Protein AF-A0AAJ3PSE5-F1 (afdb_monomer_lite)

pLDDT: mean 90.43, std 9.63, range [42.06, 98.31]

Sequence (95 aa):
MSKDEWLRFKEATPVRVQWDPERDLQLQPQTHRAVQIGLGEQAVALYVGQWIKHITDITSEARDIHALVLQGKLDVAQSKLPLERPYCLEDISLK

Radius of gyration: 18.54 Å; chains: 1; bounding box: 47×37×37 Å

Structure (mmCIF, N/CA/C/O backbone):
data_AF-A0AAJ3PSE5-F1
#
_entry.id   AF-A0AAJ3PSE5-F1
#
loop_
_atom_site.group_PDB
_atom_site.id
_atom_site.type_symbol
_atom_site.label_atom_id
_atom_site.label_alt_id
_atom_site.label_comp_id
_atom_site.label_asym_id
_atom_site.label_entity_id
_atom_site.label_seq_id
_atom_site.pdbx_PDB_ins_code
_atom_site.Cartn_x
_atom_site.Cartn_y
_atom_site.Cartn_z
_atom_site.occupancy
_atom_site.B_iso_or_equiv
_atom_site.auth_seq_id
_atom_site.auth_comp_id
_atom_site.auth_asym_id
_atom_site.auth_atom_id
_atom_site.pdbx_PDB_model_num
ATOM 1 N N . MET A 1 1 ? 28.556 11.637 -2.723 1.00 70.06 1 MET A N 1
ATOM 2 C CA . MET A 1 1 ? 28.001 11.428 -4.071 1.00 70.06 1 MET A CA 1
ATOM 3 C C . MET A 1 1 ? 27.617 12.785 -4.626 1.00 70.06 1 MET A C 1
ATOM 5 O O . MET A 1 1 ? 26.938 13.536 -3.931 1.00 70.06 1 MET A O 1
ATOM 9 N N . SER A 1 2 ? 28.119 13.139 -5.802 1.00 92.31 2 SER A N 1
ATOM 10 C CA . SER A 1 2 ? 27.740 14.375 -6.486 1.00 92.31 2 SER A CA 1
ATOM 11 C C . SER A 1 2 ? 26.305 14.280 -7.024 1.00 92.31 2 SER A C 1
ATOM 13 O O . SER A 1 2 ? 25.723 13.195 -7.102 1.00 92.31 2 SER A O 1
ATOM 15 N N . LYS A 1 3 ? 25.715 15.418 -7.405 1.00 90.19 3 LYS A N 1
ATOM 16 C CA . LYS A 1 3 ? 24.378 15.456 -8.020 1.00 90.19 3 LYS A CA 1
ATOM 17 C C . LYS A 1 3 ? 24.301 14.581 -9.280 1.00 90.19 3 LYS A C 1
ATOM 19 O O . LYS A 1 3 ? 23.305 13.890 -9.475 1.00 90.19 3 LYS A O 1
ATOM 24 N N . ASP A 1 4 ? 25.351 14.577 -10.094 1.00 92.44 4 ASP A N 1
ATOM 25 C CA . ASP A 1 4 ? 25.384 13.832 -11.356 1.00 92.44 4 ASP A CA 1
ATOM 26 C C . ASP A 1 4 ? 25.556 12.329 -11.129 1.00 92.44 4 ASP A C 1
ATOM 28 O O . ASP A 1 4 ? 24.904 11.520 -11.787 1.00 92.44 4 ASP A O 1
ATOM 32 N N . GLU A 1 5 ? 26.373 11.939 -10.146 1.00 90.31 5 GLU A N 1
ATOM 33 C CA . GLU A 1 5 ? 26.468 10.544 -9.701 1.00 90.31 5 GLU A CA 1
ATOM 34 C C . GLU A 1 5 ? 25.124 10.045 -9.154 1.00 90.31 5 GLU A C 1
ATOM 36 O O . GLU A 1 5 ? 24.710 8.929 -9.469 1.00 90.31 5 GLU A O 1
ATOM 41 N N . TRP A 1 6 ? 24.402 10.888 -8.403 1.00 86.50 6 TRP A N 1
ATOM 42 C CA . TRP A 1 6 ? 23.056 10.569 -7.928 1.00 86.50 6 TRP A CA 1
ATOM 43 C C . TRP A 1 6 ? 22.067 10.380 -9.067 1.00 86.50 6 TRP A C 1
ATOM 45 O O . TRP A 1 6 ? 21.327 9.402 -9.051 1.00 86.50 6 TRP A O 1
ATOM 55 N N . LEU A 1 7 ? 22.055 11.273 -10.058 1.00 85.88 7 LEU A N 1
ATOM 56 C CA . LEU A 1 7 ? 21.155 11.168 -11.208 1.00 85.88 7 LEU A CA 1
ATOM 57 C C . LEU A 1 7 ? 21.424 9.900 -12.023 1.00 85.88 7 LEU A C 1
ATOM 59 O O . LEU A 1 7 ? 20.480 9.171 -12.315 1.00 85.88 7 LEU A O 1
ATOM 63 N N . ARG A 1 8 ? 22.694 9.575 -12.293 1.00 87.94 8 ARG A N 1
ATOM 64 C CA . ARG A 1 8 ? 23.067 8.345 -13.013 1.00 87.94 8 ARG A CA 1
ATOM 65 C C . ARG A 1 8 ? 22.680 7.088 -12.250 1.00 87.94 8 ARG A C 1
ATOM 67 O O . ARG A 1 8 ? 22.068 6.190 -12.819 1.00 87.94 8 ARG A O 1
ATOM 74 N N . PHE A 1 9 ? 22.986 7.032 -10.952 1.00 86.06 9 PHE A N 1
ATOM 75 C CA . PHE A 1 9 ? 22.527 5.934 -10.100 1.00 86.06 9 PHE A CA 1
ATOM 76 C C . PHE A 1 9 ? 20.998 5.865 -10.084 1.00 86.06 9 PHE A C 1
ATOM 78 O O . PHE A 1 9 ? 20.409 4.779 -10.064 1.00 86.06 9 PHE A O 1
ATOM 85 N N . LYS A 1 10 ? 20.347 7.038 -10.127 1.00 83.12 10 LYS A N 1
ATOM 86 C CA . LYS A 1 10 ? 18.900 7.120 -10.090 1.00 83.12 10 LYS A CA 1
ATOM 87 C C . LYS A 1 10 ? 18.278 6.491 -11.338 1.00 83.12 10 LYS A C 1
ATOM 89 O O . LYS A 1 10 ? 17.343 5.705 -11.216 1.00 83.12 10 LYS A O 1
ATOM 94 N N . GLU A 1 11 ? 18.796 6.840 -12.504 1.00 84.12 11 GLU A N 1
ATOM 95 C CA . GLU A 1 11 ? 18.350 6.332 -13.803 1.00 84.12 11 GLU A CA 1
ATOM 96 C C . GLU A 1 11 ? 18.676 4.845 -13.982 1.00 84.12 11 GLU A C 1
ATOM 98 O O . GLU A 1 11 ? 17.858 4.101 -14.514 1.00 84.12 11 GLU A O 1
ATOM 103 N N . ALA A 1 12 ? 19.825 4.389 -13.475 1.00 86.44 12 ALA A N 1
ATOM 104 C CA . ALA A 1 12 ? 20.260 2.997 -13.594 1.00 86.44 12 ALA A CA 1
ATOM 105 C C . ALA A 1 12 ? 19.452 2.005 -12.739 1.00 86.44 12 ALA A C 1
ATOM 107 O O . ALA A 1 12 ? 19.529 0.798 -12.959 1.00 86.44 12 ALA A O 1
ATOM 108 N N . THR A 1 13 ? 18.693 2.488 -11.753 1.00 87.06 13 THR A N 1
ATOM 109 C CA . THR A 1 13 ? 17.950 1.626 -10.831 1.00 87.06 13 THR A CA 1
ATOM 110 C C . THR A 1 13 ? 16.441 1.766 -11.091 1.00 87.06 13 THR A C 1
ATOM 112 O O . THR A 1 13 ? 15.884 2.837 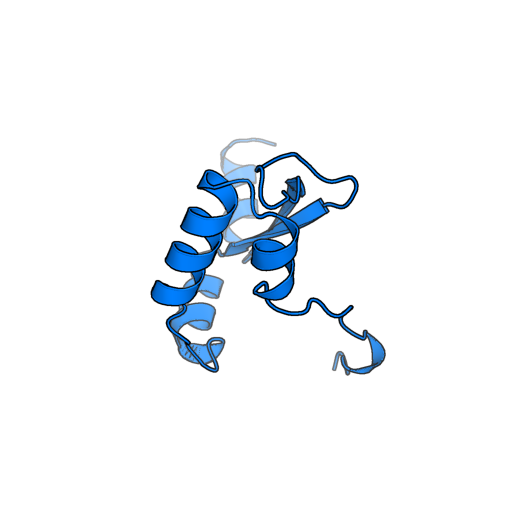-10.825 1.00 87.06 13 THR A O 1
ATOM 115 N N . PRO A 1 14 ? 15.739 0.713 -11.552 1.00 85.56 14 PRO A N 1
ATOM 116 C CA . PRO A 1 14 ? 14.348 0.819 -12.005 1.00 85.56 14 PRO A CA 1
ATOM 117 C C . PRO A 1 14 ? 13.330 0.954 -10.866 1.00 85.56 14 PRO A C 1
ATOM 119 O O . PRO A 1 14 ? 12.198 1.362 -11.110 1.00 85.56 14 PRO A O 1
ATOM 122 N N . VAL A 1 15 ? 13.715 0.628 -9.628 1.00 90.56 15 VAL A N 1
ATOM 123 C CA . VAL A 1 15 ? 12.850 0.721 -8.442 1.00 90.56 15 VAL A CA 1
ATOM 124 C C . VAL A 1 15 ? 13.585 1.341 -7.252 1.00 90.56 15 VAL A C 1
ATOM 126 O O . VAL A 1 15 ? 14.814 1.307 -7.169 1.00 90.56 15 VAL A O 1
ATOM 129 N N . ARG A 1 16 ? 12.850 1.932 -6.312 1.00 90.19 16 ARG A N 1
ATOM 130 C CA . ARG A 1 16 ? 13.356 2.370 -5.002 1.00 90.19 16 ARG A CA 1
ATOM 131 C C . ARG A 1 16 ? 12.565 1.706 -3.906 1.00 90.19 16 ARG A C 1
ATOM 133 O O . ARG A 1 16 ? 11.349 1.675 -3.991 1.00 90.19 16 ARG A O 1
ATOM 140 N N . VAL A 1 17 ? 13.261 1.239 -2.881 1.00 92.56 17 VAL A N 1
ATOM 141 C CA . VAL A 1 17 ? 12.658 0.577 -1.728 1.00 92.56 17 VAL A CA 1
ATOM 142 C C . VAL A 1 17 ? 12.876 1.460 -0.509 1.00 92.56 17 VAL A C 1
ATOM 144 O O . VAL A 1 17 ? 14.008 1.852 -0.226 1.00 92.56 17 VAL A O 1
ATOM 147 N N . GLN A 1 18 ? 11.792 1.785 0.184 1.00 93.62 18 GLN A N 1
ATOM 148 C CA . GLN A 1 18 ? 11.795 2.519 1.446 1.00 93.62 18 GLN A CA 1
ATOM 149 C C . GLN A 1 18 ? 10.946 1.765 2.471 1.00 93.62 18 GLN A C 1
ATOM 151 O O . GLN A 1 18 ? 10.033 1.028 2.102 1.00 93.62 18 GLN A O 1
ATOM 156 N N . TRP A 1 19 ? 11.271 1.933 3.751 1.00 94.56 19 TRP A N 1
ATOM 157 C CA . TRP A 1 19 ? 10.507 1.363 4.857 1.00 94.56 19 TRP A CA 1
ATOM 158 C C . TRP A 1 19 ? 9.703 2.468 5.528 1.00 94.56 19 TRP A C 1
ATOM 160 O O . TRP A 1 19 ? 10.275 3.295 6.240 1.00 94.56 19 TRP A O 1
ATOM 170 N N . ASP A 1 20 ? 8.391 2.447 5.327 1.00 94.62 20 ASP A N 1
ATOM 171 C CA . ASP A 1 20 ? 7.464 3.412 5.913 1.00 94.62 20 ASP A CA 1
ATOM 172 C C . ASP A 1 20 ? 6.752 2.813 7.140 1.00 94.62 20 ASP A C 1
ATOM 174 O O . ASP A 1 20 ? 6.650 1.587 7.279 1.00 94.62 20 ASP A O 1
ATOM 178 N N . PRO A 1 21 ? 6.265 3.643 8.081 1.00 94.56 21 PRO A N 1
ATOM 179 C CA . PRO A 1 21 ? 5.389 3.168 9.143 1.00 94.56 21 PRO A CA 1
ATOM 180 C C . PRO A 1 21 ? 4.086 2.626 8.550 1.00 94.56 21 PRO A C 1
ATOM 182 O O . PRO A 1 21 ? 3.383 3.356 7.853 1.00 94.56 21 PRO A O 1
ATOM 185 N N . GLU A 1 22 ? 3.747 1.383 8.884 1.00 94.00 22 GLU A N 1
ATOM 186 C CA . GLU A 1 22 ? 2.387 0.877 8.688 1.00 94.00 22 GLU A CA 1
ATOM 187 C C . GLU A 1 22 ? 1.440 1.573 9.677 1.00 94.00 22 GLU A C 1
ATOM 189 O O . GLU A 1 22 ? 1.892 2.028 10.735 1.00 94.00 22 GLU A O 1
ATOM 194 N N . ARG A 1 23 ? 0.152 1.709 9.351 1.00 94.25 23 ARG A N 1
ATOM 195 C CA . ARG A 1 23 ? -0.815 2.439 10.179 1.00 94.25 23 ARG A CA 1
ATOM 196 C C . ARG A 1 23 ? -2.104 1.657 10.388 1.00 94.25 23 ARG A C 1
ATOM 198 O O . ARG A 1 23 ? -2.599 1.004 9.483 1.00 94.25 23 ARG A O 1
ATOM 205 N N . ASP A 1 24 ? -2.680 1.776 11.580 1.00 94.00 24 ASP A N 1
ATOM 206 C CA . ASP A 1 24 ? -3.997 1.197 11.863 1.00 94.00 24 ASP A CA 1
ATOM 207 C C . ASP A 1 24 ? -5.162 2.066 11.354 1.00 94.00 24 ASP A C 1
ATOM 209 O O . ASP A 1 24 ? -4.988 3.135 10.763 1.00 94.00 24 ASP A O 1
ATOM 213 N N . LEU A 1 25 ? -6.387 1.612 11.639 1.00 95.00 25 LEU A N 1
ATOM 214 C CA . LEU A 1 25 ? -7.644 2.307 11.354 1.00 95.00 25 LEU A CA 1
ATOM 215 C C . LEU A 1 25 ? -7.746 3.712 11.983 1.00 95.00 25 LEU A C 1
ATOM 217 O O . LEU A 1 25 ? -8.597 4.495 11.569 1.00 95.00 25 LEU A O 1
ATOM 221 N N . GLN A 1 26 ? -6.921 4.041 12.982 1.00 94.19 26 GLN A N 1
ATOM 222 C CA . GLN A 1 26 ? -6.833 5.369 13.605 1.00 94.19 26 GLN A CA 1
ATOM 223 C C . GLN A 1 26 ? -5.604 6.151 13.117 1.00 94.19 26 GLN A C 1
ATOM 225 O O . GLN A 1 26 ? -5.250 7.191 13.683 1.00 94.19 26 GLN A O 1
ATOM 230 N N . LEU A 1 27 ? -4.956 5.660 12.059 1.00 93.50 27 LEU A N 1
ATOM 231 C CA . LEU A 1 27 ? -3.744 6.195 11.458 1.00 93.50 27 LEU A CA 1
ATOM 232 C C . LEU A 1 27 ? -2.541 6.226 12.414 1.00 93.50 27 LEU A C 1
ATOM 234 O O . LEU A 1 27 ? -1.591 6.980 12.173 1.00 93.50 27 LEU A O 1
ATOM 238 N N . GLN A 1 28 ? -2.543 5.416 13.477 1.00 95.62 28 GLN A N 1
ATOM 239 C CA . GLN A 1 28 ? -1.419 5.321 14.406 1.00 95.62 28 GLN A CA 1
ATOM 240 C C . GLN A 1 28 ? -0.342 4.380 13.856 1.00 95.62 28 GLN A C 1
ATOM 242 O O . GLN A 1 28 ? -0.673 3.321 13.316 1.00 95.62 28 GLN A O 1
ATOM 247 N N . PRO A 1 29 ? 0.948 4.746 13.975 1.00 96.19 29 PRO A N 1
ATOM 248 C CA . PRO A 1 29 ? 2.036 3.932 13.455 1.00 96.19 29 PRO A CA 1
ATOM 249 C C . PRO A 1 29 ? 2.140 2.591 14.194 1.00 96.19 29 PRO A C 1
ATOM 251 O O . PRO A 1 29 ? 2.115 2.544 15.422 1.00 96.19 29 PRO A O 1
ATOM 254 N N . GLN A 1 30 ? 2.331 1.515 13.438 1.00 94.62 30 GLN A N 1
ATOM 255 C CA . GLN A 1 30 ? 2.519 0.163 13.950 1.00 94.62 30 GLN A CA 1
ATOM 256 C C . GLN A 1 30 ? 4.003 -0.162 14.196 1.00 94.62 30 GLN A C 1
ATOM 258 O O . GLN A 1 30 ? 4.925 0.543 13.762 1.00 94.62 30 GLN A O 1
ATOM 263 N N . THR A 1 31 ? 4.249 -1.255 14.925 1.00 94.50 31 THR A N 1
ATOM 264 C CA . THR A 1 31 ? 5.606 -1.758 15.205 1.00 94.50 31 THR A CA 1
ATOM 265 C C . THR A 1 31 ? 6.276 -2.333 13.960 1.00 94.50 31 THR A C 1
ATOM 267 O O . THR A 1 31 ? 7.476 -2.138 13.764 1.00 94.50 31 THR A O 1
ATOM 270 N N . HIS A 1 32 ? 5.503 -3.003 13.106 1.00 91.50 32 HIS A N 1
ATOM 271 C CA . HIS A 1 32 ? 5.954 -3.460 11.799 1.00 91.50 32 HIS A CA 1
ATOM 272 C C . HIS A 1 32 ? 5.975 -2.302 10.787 1.00 91.50 32 HIS A C 1
ATOM 274 O O . HIS A 1 32 ? 5.494 -1.194 11.044 1.00 91.50 32 HIS A O 1
ATOM 280 N N . ARG A 1 33 ? 6.640 -2.527 9.654 1.00 93.69 33 ARG A N 1
ATOM 281 C CA . ARG A 1 33 ? 6.882 -1.516 8.619 1.00 93.69 33 ARG A CA 1
ATOM 282 C C . ARG A 1 33 ? 6.308 -1.993 7.295 1.00 93.69 33 ARG A C 1
ATOM 284 O O . ARG A 1 33 ? 6.404 -3.177 6.981 1.00 93.69 33 ARG A O 1
ATOM 291 N N . ALA A 1 34 ? 5.794 -1.051 6.519 1.00 93.00 34 ALA A N 1
ATOM 292 C CA . ALA A 1 34 ? 5.400 -1.269 5.141 1.00 93.00 34 ALA A CA 1
ATOM 293 C C . ALA A 1 34 ? 6.603 -1.057 4.216 1.00 93.00 34 ALA A C 1
ATOM 295 O O . ALA A 1 34 ? 7.435 -0.173 4.445 1.00 93.00 34 ALA A O 1
ATOM 296 N N . VAL A 1 35 ? 6.684 -1.847 3.147 1.00 92.38 35 VAL A N 1
ATOM 297 C CA . VAL A 1 35 ? 7.615 -1.575 2.050 1.00 92.38 35 VAL A CA 1
ATOM 298 C C . VAL A 1 35 ? 6.944 -0.619 1.073 1.00 92.38 35 VAL A C 1
ATOM 300 O O . VAL A 1 35 ? 5.943 -0.965 0.450 1.00 92.38 35 VAL A O 1
ATOM 303 N N . GLN A 1 36 ? 7.531 0.556 0.877 1.00 93.19 36 GLN A N 1
ATOM 304 C CA . GLN A 1 36 ? 7.151 1.458 -0.199 1.00 93.19 36 GLN A CA 1
ATOM 305 C C . GLN A 1 36 ? 8.085 1.250 -1.395 1.00 93.19 36 GLN A C 1
ATOM 307 O O . GLN A 1 36 ? 9.303 1.421 -1.286 1.00 93.19 36 GLN A O 1
ATOM 312 N N . ILE A 1 37 ? 7.508 0.904 -2.550 1.00 92.88 37 ILE A N 1
ATOM 313 C CA . ILE A 1 37 ? 8.248 0.712 -3.802 1.00 92.88 37 ILE A CA 1
ATOM 314 C C . ILE A 1 37 ? 7.952 1.869 -4.758 1.00 92.88 37 ILE A C 1
ATOM 316 O O . ILE A 1 37 ? 6.868 1.960 -5.329 1.00 92.88 37 ILE A O 1
ATOM 320 N N . GLY A 1 38 ? 8.929 2.750 -4.960 1.00 92.12 38 GLY A N 1
ATOM 321 C CA . GLY A 1 38 ? 8.882 3.763 -6.012 1.00 92.12 38 GLY A CA 1
ATOM 322 C C . GLY A 1 38 ? 9.284 3.159 -7.356 1.00 92.12 38 GLY A C 1
ATOM 323 O O . GLY A 1 38 ? 10.354 2.560 -7.457 1.00 92.12 38 GLY A O 1
ATOM 324 N N . LEU A 1 39 ? 8.458 3.326 -8.389 1.00 92.44 39 LEU A N 1
ATOM 325 C CA . LEU A 1 39 ? 8.737 2.829 -9.739 1.00 92.44 39 LEU A CA 1
ATOM 326 C C . LEU A 1 39 ? 9.386 3.925 -10.594 1.00 92.44 39 LEU A C 1
ATOM 328 O O . LEU A 1 39 ? 8.865 5.033 -10.701 1.00 92.44 39 LEU A O 1
ATOM 332 N N . GLY A 1 40 ? 10.532 3.614 -11.198 1.00 88.75 40 GLY A N 1
ATOM 333 C CA . GLY A 1 40 ? 11.162 4.434 -12.231 1.00 88.75 40 GLY A CA 1
ATOM 334 C C . GLY A 1 40 ? 10.488 4.250 -13.593 1.00 88.75 40 GLY A C 1
ATOM 335 O O . GLY A 1 40 ? 9.684 3.342 -13.781 1.00 88.75 40 GLY A O 1
ATOM 336 N N . GLU A 1 41 ? 10.844 5.092 -14.564 1.00 86.50 41 GLU A N 1
ATOM 337 C CA . GLU A 1 41 ? 10.171 5.191 -15.871 1.00 86.50 41 GLU A CA 1
ATOM 338 C C . GLU A 1 41 ? 9.973 3.840 -16.581 1.00 86.50 41 GLU A C 1
ATOM 340 O O . GLU A 1 41 ? 8.856 3.499 -16.970 1.00 86.50 41 GLU A O 1
ATOM 345 N N . GLN A 1 42 ? 11.026 3.020 -16.669 1.00 85.75 42 GLN A N 1
ATOM 346 C CA . GLN A 1 42 ? 10.947 1.693 -17.294 1.00 85.75 42 GLN A CA 1
ATOM 347 C C . GLN A 1 42 ? 9.981 0.754 -16.551 1.00 85.75 42 GLN A C 1
ATOM 349 O O . GLN A 1 42 ? 9.213 0.025 -17.178 1.00 85.75 42 GLN A O 1
ATOM 354 N N . ALA A 1 43 ? 9.988 0.787 -15.215 1.00 90.94 43 ALA A N 1
ATOM 355 C CA . ALA A 1 43 ? 9.113 -0.043 -14.394 1.00 90.94 43 ALA A CA 1
ATOM 356 C C . ALA A 1 43 ? 7.651 0.425 -14.458 1.00 90.94 43 ALA A C 1
ATOM 358 O O . ALA A 1 43 ? 6.755 -0.410 -14.415 1.00 90.94 43 ALA A O 1
ATOM 359 N N . VAL A 1 44 ? 7.393 1.729 -14.617 1.00 92.94 44 VAL A N 1
ATOM 360 C CA . VAL A 1 44 ? 6.031 2.271 -14.776 1.00 92.94 44 VAL A CA 1
ATOM 361 C C . VAL A 1 44 ? 5.363 1.723 -16.037 1.00 92.94 44 VAL A C 1
ATOM 363 O O . VAL A 1 44 ? 4.222 1.266 -15.970 1.00 92.94 44 VAL A O 1
ATOM 366 N N . ALA A 1 45 ? 6.071 1.714 -17.171 1.00 91.38 45 ALA A N 1
ATOM 367 C CA . ALA A 1 45 ? 5.531 1.183 -18.423 1.00 91.38 45 ALA A CA 1
ATOM 368 C C . ALA A 1 45 ? 5.149 -0.305 -18.301 1.00 91.38 45 ALA A C 1
ATOM 370 O O . ALA A 1 45 ? 4.079 -0.715 -18.752 1.00 91.38 45 ALA A O 1
ATOM 371 N N . LEU A 1 46 ? 5.992 -1.104 -17.637 1.00 92.56 46 LEU A N 1
ATOM 372 C CA . LEU A 1 46 ? 5.709 -2.515 -17.361 1.00 92.56 46 LEU A CA 1
ATOM 373 C C . LEU A 1 46 ? 4.565 -2.691 -16.355 1.00 92.56 46 LEU A C 1
ATOM 375 O O . LEU A 1 46 ? 3.702 -3.543 -16.556 1.00 92.56 46 LEU A O 1
ATOM 379 N N . TYR A 1 47 ? 4.525 -1.874 -15.301 1.00 92.69 47 TYR A N 1
ATOM 380 C CA . TYR A 1 47 ? 3.486 -1.932 -14.278 1.00 92.69 47 TYR A CA 1
ATOM 381 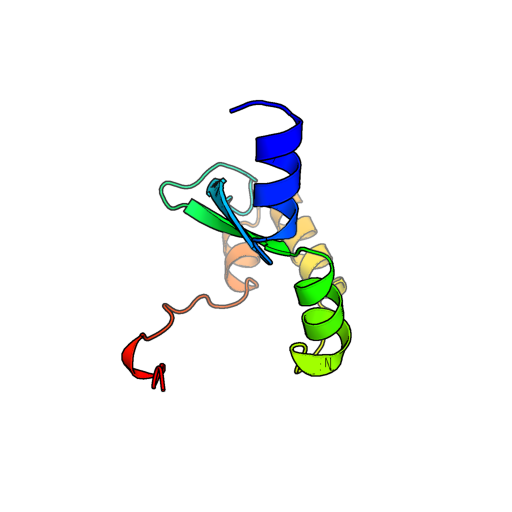C C . TYR A 1 47 ? 2.101 -1.727 -14.891 1.00 92.69 47 TYR A C 1
ATOM 383 O O . TYR A 1 47 ? 1.233 -2.589 -14.761 1.00 92.69 47 TYR A O 1
ATOM 391 N N . VAL A 1 48 ? 1.931 -0.626 -15.628 1.00 93.06 48 VAL A N 1
ATOM 392 C CA . VAL A 1 48 ? 0.652 -0.253 -16.246 1.00 93.06 48 VAL A CA 1
ATOM 393 C C . VAL A 1 48 ? 0.281 -1.197 -17.391 1.00 93.06 48 VAL A C 1
ATOM 395 O O . VAL A 1 48 ? -0.889 -1.530 -17.551 1.00 93.06 48 VAL A O 1
ATOM 398 N N . GLY A 1 49 ? 1.260 -1.631 -18.190 1.00 94.12 49 GLY A N 1
ATOM 399 C CA . GLY A 1 49 ? 0.997 -2.426 -19.388 1.00 94.12 49 GLY A CA 1
ATOM 400 C C . GLY A 1 49 ? 0.936 -3.940 -19.176 1.00 94.12 49 GLY A C 1
ATOM 401 O O . GLY A 1 49 ? 0.347 -4.631 -20.002 1.00 94.12 49 GLY A O 1
ATOM 402 N N . GLN A 1 50 ? 1.579 -4.480 -18.133 1.00 94.00 50 GLN A N 1
ATOM 403 C CA . GLN A 1 50 ? 1.848 -5.925 -18.039 1.00 94.00 50 GLN A CA 1
ATOM 404 C C . GLN A 1 50 ? 1.655 -6.533 -16.645 1.00 94.00 50 GLN A C 1
ATOM 406 O O . GLN A 1 50 ? 1.292 -7.709 -16.546 1.00 94.00 50 GLN A O 1
ATOM 411 N N . TRP A 1 51 ? 1.933 -5.796 -15.564 1.00 93.62 51 TRP A N 1
ATOM 412 C CA . TRP A 1 51 ? 1.928 -6.383 -14.215 1.00 93.62 51 TRP A CA 1
ATOM 413 C C . TRP A 1 51 ? 0.543 -6.392 -13.562 1.00 93.62 51 TRP A C 1
ATOM 415 O O . TRP A 1 51 ? 0.256 -7.299 -12.779 1.00 93.62 51 TRP A O 1
ATOM 425 N N . ILE A 1 52 ? -0.334 -5.439 -13.897 1.00 94.25 52 ILE A N 1
ATOM 426 C CA . ILE A 1 52 ? -1.708 -5.409 -13.378 1.00 94.25 52 ILE A CA 1
ATOM 427 C C . ILE A 1 52 ? -2.488 -6.618 -13.911 1.00 94.25 52 ILE A C 1
ATOM 429 O O . ILE A 1 52 ? -2.704 -6.762 -15.112 1.00 94.25 52 ILE A O 1
ATOM 433 N N . LYS A 1 53 ? -2.935 -7.493 -13.004 1.00 94.19 53 LYS A N 1
ATOM 434 C CA . LYS A 1 53 ? -3.771 -8.661 -13.337 1.00 94.19 53 LYS A CA 1
ATOM 435 C C . LYS A 1 53 ? -5.265 -8.372 -13.246 1.00 94.19 53 LYS A C 1
ATOM 437 O O . LYS A 1 53 ? -6.037 -8.896 -14.041 1.00 94.19 53 LYS A O 1
ATOM 442 N N . HIS A 1 54 ? -5.669 -7.572 -12.267 1.00 94.25 54 HIS A N 1
ATOM 443 C CA . HIS A 1 54 ? -7.062 -7.239 -12.004 1.00 94.25 54 HIS A CA 1
ATOM 444 C C . HIS A 1 54 ? -7.141 -5.925 -11.218 1.00 94.25 54 HIS A C 1
ATOM 446 O O . HIS A 1 54 ? -6.227 -5.613 -10.454 1.00 94.25 54 HIS A O 1
ATOM 452 N N . ILE A 1 55 ? -8.228 -5.176 -11.402 1.00 94.19 55 ILE A N 1
ATOM 453 C CA . ILE A 1 55 ? -8.552 -3.974 -10.628 1.0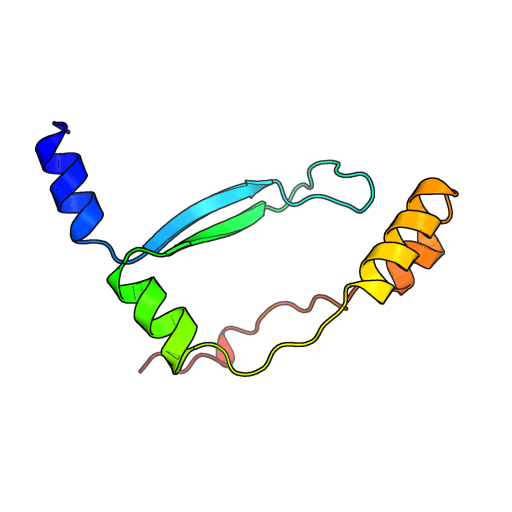0 94.19 55 ILE A CA 1
ATOM 454 C C . ILE A 1 55 ? -9.957 -4.168 -10.066 1.00 94.19 55 ILE A C 1
ATOM 456 O O . ILE A 1 55 ? -10.895 -4.413 -10.824 1.00 94.19 55 ILE A O 1
ATOM 460 N N . THR A 1 56 ? -10.093 -4.034 -8.751 1.00 94.75 56 THR A N 1
ATOM 461 C CA . THR A 1 56 ? -11.381 -4.045 -8.052 1.00 94.75 56 THR A CA 1
ATOM 462 C C . THR A 1 56 ? -11.617 -2.660 -7.465 1.00 94.75 56 THR A C 1
ATOM 464 O O . THR A 1 56 ? -10.747 -2.133 -6.774 1.00 94.75 56 THR A O 1
ATOM 467 N N . ASP A 1 57 ? -12.776 -2.065 -7.742 1.00 96.44 57 ASP A N 1
ATOM 468 C CA . ASP A 1 57 ? -13.193 -0.840 -7.060 1.00 96.44 57 ASP A CA 1
ATOM 469 C C . ASP A 1 57 ? -13.716 -1.200 -5.665 1.00 96.44 57 ASP A C 1
ATOM 471 O O . ASP A 1 57 ? -14.671 -1.961 -5.544 1.00 96.44 57 ASP A O 1
ATOM 475 N N . ILE A 1 58 ? -13.065 -0.671 -4.629 1.00 95.31 58 ILE A N 1
ATOM 476 C CA . ILE A 1 58 ? -13.432 -0.849 -3.214 1.00 95.31 58 ILE A CA 1
ATOM 477 C C . ILE A 1 58 ? -13.861 0.476 -2.564 1.00 95.31 58 ILE A C 1
ATOM 479 O O . ILE A 1 58 ? -13.810 0.640 -1.342 1.00 95.31 58 ILE A O 1
ATOM 483 N N . THR A 1 59 ? -14.202 1.485 -3.372 1.00 97.12 59 THR A N 1
ATOM 484 C CA . THR A 1 59 ? -14.460 2.848 -2.887 1.00 97.12 59 THR A CA 1
ATOM 485 C C . THR A 1 59 ? -15.638 2.896 -1.910 1.00 97.12 59 THR A C 1
ATOM 487 O O . THR A 1 59 ? -15.587 3.631 -0.921 1.00 97.12 59 THR A O 1
ATOM 490 N N . SER A 1 60 ? -16.704 2.134 -2.164 1.00 97.44 60 SER A N 1
ATOM 491 C CA . SER A 1 60 ? -17.854 2.017 -1.255 1.00 97.44 60 SER A CA 1
ATOM 492 C C . SER A 1 60 ? -17.453 1.432 0.096 1.00 97.44 60 SER A C 1
ATOM 494 O O . SER A 1 60 ? -17.765 1.998 1.140 1.00 97.44 60 SER A O 1
ATOM 496 N N . GLU A 1 61 ? -16.696 0.345 0.075 1.00 96.25 61 GLU A N 1
ATOM 497 C CA . GLU A 1 61 ? -16.237 -0.400 1.235 1.00 96.25 61 GLU A CA 1
ATOM 498 C C . GLU A 1 61 ? -15.325 0.471 2.099 1.00 96.25 61 GLU A C 1
ATOM 500 O O . GLU A 1 61 ? -15.502 0.542 3.315 1.00 96.25 61 GLU A O 1
ATOM 505 N N . ALA A 1 62 ? -14.406 1.209 1.472 1.00 96.25 62 ALA A N 1
ATOM 506 C CA . ALA A 1 62 ? -13.537 2.156 2.161 1.00 96.25 62 ALA A CA 1
ATOM 507 C C . ALA A 1 62 ? -14.334 3.276 2.855 1.00 96.25 62 ALA A C 1
ATOM 509 O O . ALA A 1 62 ? -14.039 3.629 4.000 1.00 96.25 62 ALA A O 1
ATOM 510 N N . ARG A 1 63 ? -15.374 3.816 2.198 1.00 97.81 63 ARG A N 1
ATOM 511 C CA . ARG A 1 63 ? -16.263 4.830 2.797 1.00 97.81 63 ARG A CA 1
ATOM 512 C C . ARG A 1 63 ? -17.039 4.275 3.988 1.00 97.81 63 ARG A C 1
ATOM 514 O O . ARG A 1 63 ? -17.128 4.954 5.011 1.00 97.81 63 ARG A O 1
ATOM 521 N N . ASP A 1 64 ? -17.553 3.055 3.880 1.00 97.81 64 ASP A N 1
ATOM 522 C CA . ASP A 1 64 ? -18.275 2.385 4.963 1.00 97.81 64 ASP A CA 1
ATOM 523 C C . ASP A 1 64 ? -17.375 2.144 6.179 1.00 97.81 64 ASP A C 1
ATOM 525 O O . ASP A 1 64 ? -17.762 2.436 7.313 1.00 97.81 64 ASP A O 1
ATOM 529 N N . ILE A 1 65 ? -16.154 1.650 5.953 1.00 97.50 65 ILE A N 1
ATOM 530 C CA . ILE A 1 65 ? -15.155 1.437 7.009 1.00 97.50 65 ILE A CA 1
ATOM 531 C C . ILE A 1 65 ? -14.825 2.768 7.689 1.00 97.50 65 ILE A C 1
ATOM 533 O O . ILE A 1 65 ? -14.885 2.862 8.915 1.00 97.50 65 ILE A O 1
ATOM 537 N N . HIS A 1 66 ? -14.559 3.821 6.914 1.00 97.25 66 HIS A N 1
ATOM 538 C CA . HIS A 1 66 ? -14.286 5.150 7.457 1.00 97.25 66 HIS A CA 1
ATOM 539 C C . HIS A 1 66 ? -15.457 5.684 8.301 1.00 97.25 66 HIS A C 1
ATOM 541 O O . HIS A 1 66 ? -15.249 6.220 9.389 1.00 97.25 66 HIS A O 1
ATOM 547 N N . ALA A 1 67 ? -16.703 5.500 7.852 1.00 98.12 67 ALA A N 1
ATOM 548 C CA . ALA A 1 67 ? -17.883 5.899 8.617 1.00 98.12 67 ALA A CA 1
ATOM 549 C C . ALA A 1 67 ? -18.006 5.143 9.953 1.00 98.12 67 ALA A C 1
ATOM 551 O O . ALA A 1 67 ? -18.385 5.741 10.961 1.00 98.12 67 ALA A O 1
ATOM 552 N N . LEU A 1 68 ? -17.661 3.851 9.989 1.00 98.31 68 LEU A N 1
ATOM 553 C CA . LEU A 1 68 ? -17.628 3.059 11.224 1.00 98.31 68 LEU A CA 1
ATOM 554 C C . LEU A 1 68 ? -16.538 3.540 12.187 1.00 98.31 68 LEU A C 1
ATOM 556 O O . LEU A 1 68 ? -16.799 3.640 13.387 1.00 98.31 68 LEU A O 1
ATOM 560 N N . VAL A 1 69 ? -15.358 3.895 11.668 1.00 97.56 69 VAL A N 1
ATOM 561 C CA . VAL A 1 69 ? -14.268 4.482 12.463 1.00 97.56 69 VAL A CA 1
ATOM 562 C C . VAL A 1 69 ? -14.712 5.799 13.099 1.00 97.56 69 VAL A C 1
ATOM 564 O O . VAL A 1 69 ? -14.555 5.969 14.306 1.00 97.56 69 VAL A O 1
ATOM 567 N N . LEU A 1 70 ? -15.352 6.692 12.335 1.00 97.31 70 LEU A N 1
ATOM 568 C CA . LEU A 1 70 ? -15.893 7.952 12.866 1.00 97.31 70 LEU A CA 1
ATOM 569 C C . LEU A 1 70 ? -16.958 7.743 13.954 1.00 97.31 70 LEU A C 1
ATOM 571 O O . LEU A 1 70 ? -17.104 8.578 14.842 1.00 97.31 70 LEU A O 1
ATOM 575 N N . GLN A 1 71 ? -17.698 6.635 13.900 1.00 97.62 71 GLN A N 1
ATOM 576 C CA . GLN A 1 71 ? -18.695 6.262 14.909 1.00 97.62 71 GLN A CA 1
ATOM 577 C C . GLN A 1 71 ? -18.091 5.529 16.122 1.00 97.62 71 GLN A C 1
ATOM 579 O O . GLN A 1 71 ? -18.841 5.124 17.009 1.00 97.62 71 GLN A O 1
ATOM 584 N N . GLY A 1 72 ? -16.773 5.301 16.159 1.00 97.19 72 GLY A N 1
ATOM 585 C CA . GLY A 1 72 ? -16.101 4.535 17.215 1.00 97.19 72 GLY A CA 1
ATOM 586 C C . GLY A 1 72 ? -16.371 3.025 17.173 1.00 97.19 72 GLY A C 1
ATOM 587 O O . GLY A 1 72 ? -16.034 2.313 18.115 1.00 97.19 72 GLY A O 1
ATOM 588 N N . LYS A 1 73 ? -16.964 2.506 16.091 1.00 97.75 73 LYS A N 1
ATOM 589 C CA . LYS A 1 73 ? -17.306 1.081 15.923 1.00 97.75 73 LYS A CA 1
ATOM 590 C C . LYS A 1 73 ? -16.121 0.294 15.357 1.00 97.75 73 LYS A C 1
ATOM 592 O O . LYS A 1 73 ? -16.210 -0.279 14.269 1.00 97.75 73 LYS A O 1
ATOM 597 N N . LEU A 1 74 ? -15.007 0.294 16.087 1.00 96.75 74 LEU A N 1
ATOM 598 C CA . LEU A 1 74 ? -13.725 -0.221 15.596 1.00 96.75 74 LEU A CA 1
ATOM 599 C C . LEU A 1 74 ? -13.736 -1.725 15.317 1.00 96.75 74 LEU A C 1
ATOM 601 O O . LEU A 1 74 ? -13.242 -2.129 14.272 1.00 96.75 74 LEU A O 1
ATOM 605 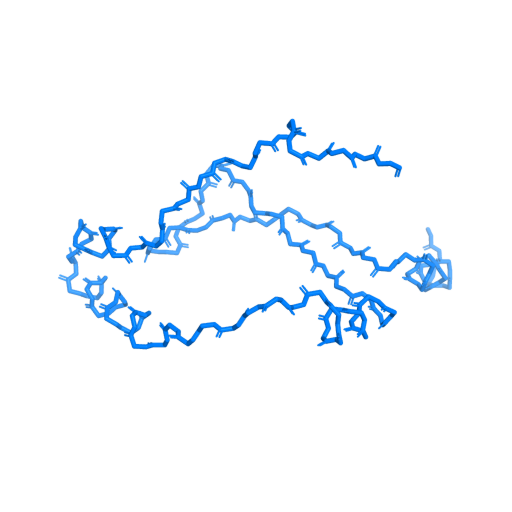N N . ASP A 1 75 ? -14.372 -2.540 16.159 1.00 96.81 75 ASP A N 1
ATOM 606 C CA . ASP A 1 75 ? -14.440 -3.996 15.939 1.00 96.81 75 ASP A CA 1
ATOM 607 C C . ASP A 1 75 ? -15.165 -4.346 14.630 1.00 96.81 75 ASP A C 1
ATOM 609 O O . ASP A 1 75 ? -14.749 -5.219 13.867 1.00 96.81 75 ASP A O 1
ATOM 613 N N . VAL A 1 76 ? -16.238 -3.607 14.326 1.00 97.50 76 VAL A N 1
ATOM 614 C CA . VAL A 1 76 ? -17.003 -3.779 13.085 1.00 97.50 76 VAL A CA 1
ATOM 615 C C . VAL A 1 76 ? -16.183 -3.306 11.886 1.00 97.50 76 VAL A C 1
ATOM 617 O O . VAL A 1 76 ? -16.159 -3.992 10.863 1.00 97.50 76 VAL A O 1
ATOM 620 N N . ALA A 1 77 ? -15.488 -2.170 12.007 1.00 97.50 77 ALA A N 1
ATOM 621 C CA . ALA A 1 77 ? -14.589 -1.666 10.970 1.00 97.50 77 ALA A CA 1
ATOM 622 C C . ALA A 1 77 ? -13.459 -2.668 10.673 1.00 97.50 77 ALA A C 1
ATOM 624 O O . ALA A 1 77 ? -13.219 -2.986 9.511 1.00 97.50 77 ALA A O 1
ATOM 625 N N . GLN A 1 78 ? -12.840 -3.232 11.714 1.00 95.50 78 GLN A N 1
ATOM 626 C CA . GLN A 1 78 ? -11.782 -4.235 11.605 1.00 95.50 78 GLN A CA 1
ATOM 627 C C . GLN A 1 78 ? -12.268 -5.496 10.884 1.00 95.50 78 GLN A C 1
ATOM 629 O O . GLN A 1 78 ? -11.573 -6.004 10.011 1.00 95.50 78 GLN A O 1
ATOM 634 N N . SER A 1 79 ? -13.481 -5.976 11.185 1.00 95.62 79 SER A N 1
ATOM 635 C CA . SER A 1 79 ? -14.043 -7.170 10.531 1.00 95.62 79 SER A CA 1
ATOM 636 C C . SER A 1 79 ? -14.309 -7.004 9.027 1.00 95.62 79 SER A C 1
ATOM 638 O O . SER A 1 79 ? -14.475 -7.996 8.320 1.00 95.62 79 SER A O 1
ATOM 640 N N . LYS A 1 80 ? -14.362 -5.757 8.540 1.00 95.69 80 LYS A N 1
ATOM 641 C CA . LYS A 1 80 ? -14.568 -5.411 7.127 1.00 95.69 80 LYS A CA 1
ATOM 642 C C . LYS A 1 80 ? -13.263 -5.217 6.354 1.00 95.69 80 LYS A C 1
ATOM 644 O O . LYS A 1 80 ? -13.320 -5.101 5.131 1.00 95.69 80 LYS A O 1
ATOM 649 N N . LEU A 1 81 ? -12.114 -5.155 7.030 1.00 93.75 81 LEU A N 1
ATOM 650 C CA . LEU A 1 81 ? -10.826 -5.047 6.353 1.00 93.75 81 LEU A CA 1
ATOM 651 C C . LEU A 1 81 ? -10.499 -6.332 5.574 1.00 93.75 81 LEU A C 1
ATOM 653 O O . LEU A 1 81 ? -10.890 -7.427 5.990 1.00 93.75 81 LEU A O 1
ATOM 657 N N . PRO A 1 82 ? -9.754 -6.225 4.459 1.00 90.50 82 PRO A N 1
ATOM 658 C CA . PRO A 1 82 ? -9.198 -7.390 3.787 1.00 90.50 82 PRO A CA 1
ATOM 659 C C . PRO A 1 82 ? -8.344 -8.231 4.745 1.00 90.50 82 PRO A C 1
ATOM 661 O O . PRO A 1 82 ? -7.573 -7.699 5.540 1.00 90.50 82 PRO A O 1
ATOM 664 N N . LEU A 1 83 ? -8.460 -9.556 4.650 1.00 90.12 83 LEU A N 1
ATOM 665 C CA . LEU A 1 83 ? -7.632 -10.468 5.436 1.00 90.12 83 LEU A CA 1
ATOM 666 C C . LEU A 1 83 ? -6.202 -10.480 4.893 1.00 90.12 83 LEU A C 1
ATOM 668 O O . LEU A 1 83 ? -5.946 -11.027 3.819 1.00 90.12 83 LEU A O 1
ATOM 672 N N . GLU A 1 84 ? -5.271 -9.937 5.666 1.00 88.38 84 GLU A N 1
ATOM 673 C CA . GLU A 1 84 ? -3.845 -10.045 5.382 1.00 88.38 84 GLU A CA 1
ATOM 674 C C . GLU A 1 84 ? -3.336 -11.461 5.668 1.00 88.38 84 GLU A C 1
ATOM 676 O O . GLU A 1 84 ? -3.706 -12.103 6.655 1.00 88.38 84 GLU A O 1
ATOM 681 N N . ARG A 1 85 ? -2.479 -11.972 4.783 1.00 89.25 85 ARG A N 1
ATOM 682 C CA . ARG A 1 85 ? -1.831 -13.276 4.931 1.00 89.25 85 ARG A CA 1
ATOM 683 C C . ARG A 1 85 ? -0.347 -13.118 4.625 1.00 89.25 85 ARG A C 1
ATOM 685 O O . ARG A 1 85 ? -0.028 -12.491 3.613 1.00 89.25 85 ARG A O 1
ATOM 692 N N . PRO A 1 86 ? 0.557 -13.687 5.442 1.00 88.12 86 PRO A N 1
ATOM 693 C CA . PRO A 1 86 ? 1.970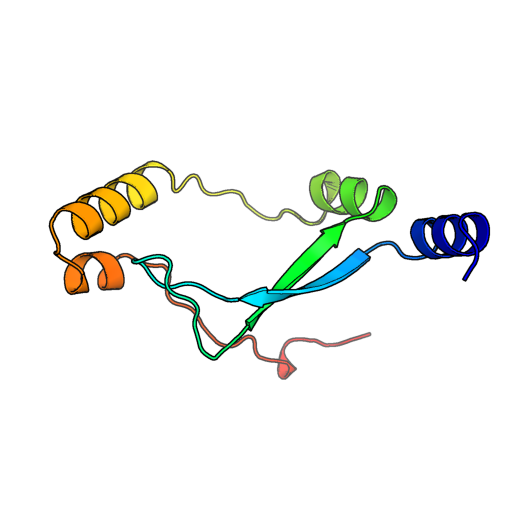 -13.725 5.104 1.00 88.12 86 PRO A CA 1
ATOM 694 C C . PRO A 1 86 ? 2.172 -14.354 3.725 1.00 88.12 86 PRO A C 1
ATOM 696 O O . PRO A 1 86 ? 1.602 -15.405 3.425 1.00 88.12 86 PRO A O 1
ATOM 699 N N . TYR A 1 87 ? 2.974 -13.701 2.890 1.00 83.06 87 TYR A N 1
ATOM 700 C CA . TYR A 1 87 ? 3.339 -14.242 1.589 1.00 83.06 87 TYR A CA 1
ATOM 701 C C . TYR A 1 87 ? 4.359 -15.374 1.773 1.00 83.06 87 TYR A C 1
ATOM 703 O O . TYR A 1 87 ? 5.409 -15.162 2.386 1.00 83.06 87 TYR A O 1
ATOM 711 N N . CYS A 1 88 ? 4.052 -16.576 1.278 1.00 86.75 88 CYS A N 1
ATOM 712 C CA . CYS A 1 88 ? 4.942 -17.726 1.408 1.00 86.75 88 CYS A CA 1
ATOM 713 C C . CYS A 1 88 ? 6.077 -17.637 0.380 1.00 86.75 88 CYS A C 1
ATOM 715 O O . CYS A 1 88 ? 5.838 -17.568 -0.822 1.00 86.75 88 CYS A O 1
ATOM 717 N N . LEU A 1 89 ? 7.331 -17.656 0.838 1.00 80.31 89 LEU A N 1
ATOM 718 C CA . LEU A 1 89 ? 8.492 -17.580 -0.058 1.00 80.31 89 LEU A CA 1
ATOM 719 C C . LEU A 1 89 ? 8.739 -18.881 -0.836 1.00 80.31 89 LEU A C 1
ATOM 721 O O . LEU A 1 89 ? 9.420 -18.849 -1.858 1.00 80.31 89 LEU A O 1
ATOM 725 N N . GLU A 1 90 ? 8.166 -20.002 -0.393 1.00 79.62 90 GLU A N 1
ATOM 726 C CA . GLU A 1 90 ? 8.216 -21.284 -1.112 1.00 79.62 90 GLU A CA 1
ATOM 727 C C . GLU A 1 90 ? 7.478 -21.214 -2.461 1.00 79.62 90 GLU A C 1
ATOM 729 O O . GLU A 1 90 ? 7.799 -21.962 -3.383 1.00 79.62 90 GLU A O 1
ATOM 734 N N . ASP A 1 91 ? 6.555 -20.257 -2.608 1.00 63.06 91 ASP A N 1
ATOM 735 C CA . ASP A 1 91 ? 5.822 -20.002 -3.850 1.00 63.06 91 ASP A CA 1
ATOM 736 C C . ASP A 1 91 ? 6.680 -19.283 -4.909 1.00 63.06 91 ASP A 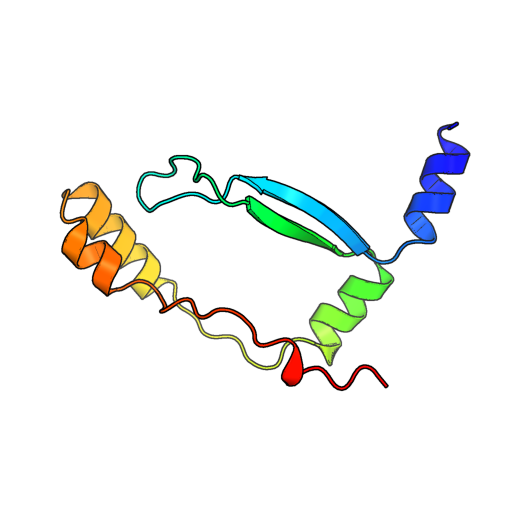C 1
ATOM 738 O O . ASP A 1 91 ? 6.297 -19.206 -6.081 1.00 63.06 91 ASP A O 1
ATOM 742 N N . ILE A 1 92 ? 7.860 -18.768 -4.536 1.00 66.50 92 ILE A N 1
ATOM 743 C CA . ILE A 1 92 ? 8.774 -18.110 -5.469 1.00 66.50 92 ILE A CA 1
ATOM 744 C C . ILE A 1 92 ? 9.816 -19.115 -5.974 1.00 66.50 92 ILE A C 1
ATOM 746 O O . ILE A 1 92 ? 10.910 -19.248 -5.428 1.00 66.50 92 ILE A O 1
ATOM 750 N N . SER A 1 93 ? 9.534 -19.769 -7.103 1.00 55.94 93 SER A N 1
ATOM 751 C CA . SER A 1 93 ? 10.616 -20.278 -7.957 1.00 55.94 93 SER A CA 1
ATOM 752 C C . SER A 1 93 ? 11.316 -19.087 -8.614 1.00 55.94 93 SER A C 1
ATOM 754 O O . SER A 1 93 ? 10.950 -18.678 -9.716 1.00 55.94 93 SER A O 1
ATOM 756 N N . LEU A 1 94 ? 12.303 -18.503 -7.930 1.00 51.66 94 LEU A N 1
ATOM 757 C CA . LEU A 1 94 ? 13.256 -17.585 -8.553 1.00 51.66 94 LEU A CA 1
ATOM 758 C C . LEU A 1 94 ? 14.067 -18.400 -9.574 1.00 51.66 94 LEU A C 1
ATOM 760 O O . LEU A 1 94 ? 14.980 -19.132 -9.197 1.00 51.66 94 LEU A O 1
ATOM 764 N N . LYS A 1 95 ? 13.660 -18.348 -10.845 1.00 42.06 95 LYS A N 1
ATOM 765 C CA . LYS A 1 95 ? 14.455 -18.837 -11.978 1.00 42.06 95 LYS A CA 1
ATOM 766 C C . LYS A 1 95 ? 15.459 -17.785 -12.416 1.00 42.06 95 LYS A C 1
ATOM 768 O O . LYS A 1 95 ? 15.074 -16.595 -12.426 1.00 42.06 95 LYS A O 1
#

Secondary structure (DSSP, 8-state):
--HHHHHHHHHH-SEEEEEEEEE-TT-PEEEEEEEEEEEPHHHHHHIIIII-------HHHHHHHHHHHHTT-HHHHHHTS----PPPGGG----

Foldseek 3Di:
DDPVVVVVVVQVDQKDWDWAFDADLVRDGDPHTDIDIDGHPVRVCCVVPPVDPDDDDCPVLVVVLNVCVVVVVPVVSVVSDDDDDDDDCVPDPPD